Protein AF-A0A8S0YFN0-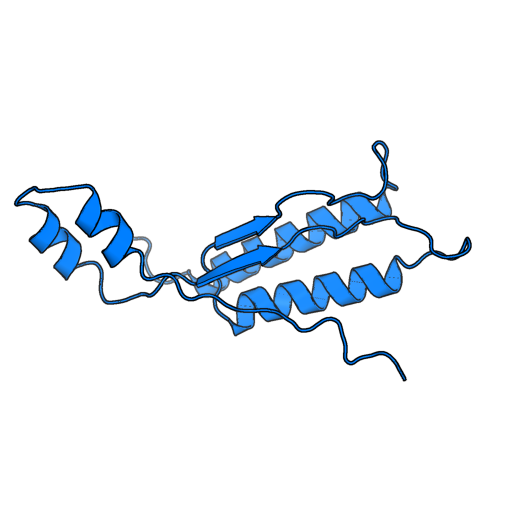F1 (afdb_monomer_lite)

Radius of gyration: 18.74 Å; chains: 1; bounding box: 32×40×58 Å

Foldseek 3Di:
DPPPPPPPFPFDQDACCVVVVVPDDDDCVVVVVVVPDDDRATEGEEEALAQQDDDPNHDCNVVSLVVLVVVLVVCVVVVHPYYHYPYNQHNDPDHDPSSVVSVVVSVVSNVVVNCVVPPPDDD

Structure (mmCIF, N/CA/C/O backbone):
data_AF-A0A8S0YFN0-F1
#
_entry.id   AF-A0A8S0YFN0-F1
#
loop_
_atom_site.group_PDB
_atom_site.id
_atom_site.type_symbol
_atom_site.label_atom_id
_atom_site.label_alt_id
_atom_site.label_comp_id
_atom_site.label_asym_id
_atom_site.label_entity_id
_atom_site.label_seq_id
_atom_site.pdbx_PDB_ins_code
_atom_site.Cartn_x
_atom_site.Cartn_y
_atom_site.Cartn_z
_atom_site.occupancy
_atom_site.B_iso_or_equiv
_atom_site.auth_seq_id
_atom_site.auth_comp_id
_atom_site.auth_asym_id
_atom_site.auth_atom_id
_atom_site.pdbx_PDB_model_num
ATOM 1 N N . MET A 1 1 ? -9.572 -17.673 -14.273 1.00 32.88 1 MET A N 1
ATOM 2 C CA . MET A 1 1 ? -9.960 -18.397 -13.044 1.00 32.88 1 MET A CA 1
ATOM 3 C C . MET A 1 1 ? -8.782 -18.355 -12.069 1.00 32.88 1 MET A C 1
ATOM 5 O O . MET A 1 1 ? -8.043 -19.320 -12.001 1.00 32.88 1 MET A O 1
ATOM 9 N N . ALA A 1 2 ? -8.546 -17.208 -11.412 1.00 26.75 2 ALA A N 1
ATOM 10 C CA . ALA A 1 2 ? -7.572 -17.044 -10.314 1.00 26.75 2 ALA A CA 1
ATOM 11 C C . ALA A 1 2 ? -7.700 -15.657 -9.632 1.00 26.75 2 ALA A C 1
ATOM 13 O O . ALA A 1 2 ? -6.699 -15.040 -9.303 1.00 26.75 2 ALA A O 1
ATOM 14 N N . VAL A 1 3 ? -8.922 -15.140 -9.437 1.00 29.30 3 VAL A N 1
ATOM 15 C CA . VAL A 1 3 ? -9.157 -13.857 -8.723 1.00 29.30 3 VAL A CA 1
ATOM 16 C C . VAL A 1 3 ? -9.762 -14.117 -7.333 1.00 29.30 3 VAL A C 1
ATOM 18 O O . VAL A 1 3 ? -10.562 -13.348 -6.831 1.00 29.30 3 VAL A O 1
ATOM 21 N N . SER A 1 4 ? -9.457 -15.261 -6.709 1.00 26.88 4 SER A N 1
ATOM 22 C CA . SER A 1 4 ? -10.155 -15.681 -5.480 1.00 26.88 4 SER A CA 1
ATOM 23 C C . SER A 1 4 ? -9.266 -16.347 -4.424 1.00 26.88 4 SER A C 1
ATOM 25 O O . SER A 1 4 ? -9.760 -17.176 -3.664 1.00 26.88 4 SER A O 1
ATOM 27 N N . LYS A 1 5 ? -7.956 -16.063 -4.383 1.00 30.34 5 LYS A N 1
ATOM 28 C CA . LYS A 1 5 ? -7.044 -16.707 -3.411 1.00 30.34 5 LYS A CA 1
ATOM 29 C C . LYS A 1 5 ? -6.037 -15.791 -2.699 1.00 30.34 5 LYS A C 1
ATOM 31 O O . LYS A 1 5 ? -5.105 -16.307 -2.098 1.00 30.34 5 LYS A O 1
ATOM 36 N N . LEU A 1 6 ? -6.230 -14.470 -2.702 1.00 30.80 6 LEU A N 1
ATOM 37 C CA . LEU A 1 6 ? -5.374 -13.541 -1.937 1.00 30.80 6 LEU A CA 1
ATOM 38 C C . LEU A 1 6 ? -6.121 -12.749 -0.852 1.00 30.80 6 LEU A C 1
ATOM 40 O O . LEU A 1 6 ? -5.614 -11.757 -0.351 1.00 30.80 6 LEU A O 1
ATOM 44 N N . THR A 1 7 ? -7.310 -13.192 -0.444 1.00 33.38 7 THR A N 1
ATOM 45 C CA . THR A 1 7 ? -8.073 -12.556 0.641 1.00 33.38 7 THR A CA 1
ATOM 46 C C . THR A 1 7 ? -8.105 -13.454 1.873 1.00 33.38 7 THR A C 1
ATOM 48 O O . THR A 1 7 ? -9.164 -13.924 2.272 1.00 33.38 7 THR A O 1
ATOM 51 N N . ASN A 1 8 ? -6.943 -13.700 2.476 1.00 29.73 8 ASN A N 1
ATOM 52 C CA . ASN A 1 8 ? -6.880 -14.078 3.889 1.00 29.73 8 ASN A CA 1
ATOM 53 C C . ASN A 1 8 ? -6.410 -12.849 4.678 1.00 29.73 8 ASN A C 1
ATOM 55 O O . ASN A 1 8 ? -5.335 -12.848 5.267 1.00 29.73 8 ASN A O 1
ATOM 59 N N . PHE A 1 9 ? -7.199 -11.773 4.639 1.00 36.47 9 PHE A N 1
ATOM 60 C CA . PHE A 1 9 ? -7.073 -10.704 5.624 1.00 36.47 9 PHE A CA 1
ATOM 61 C C . PHE A 1 9 ? -7.794 -11.179 6.886 1.00 36.47 9 PHE A C 1
ATOM 63 O O . PHE A 1 9 ? -9.004 -11.015 7.017 1.00 36.47 9 PHE A O 1
ATOM 70 N N . GLU A 1 10 ? -7.069 -11.814 7.804 1.00 37.12 10 GLU A N 1
ATOM 71 C CA . GLU A 1 10 ? -7.543 -11.914 9.182 1.00 37.12 10 GLU A CA 1
ATOM 72 C C . GLU A 1 10 ? -7.350 -10.538 9.827 1.00 37.12 10 GLU A C 1
ATOM 74 O O . GLU A 1 10 ? -6.256 -10.172 10.253 1.00 37.12 10 GLU A O 1
ATOM 79 N N . THR A 1 11 ? -8.410 -9.733 9.873 1.00 35.91 11 THR A N 1
ATOM 80 C CA . THR A 1 11 ? -8.445 -8.560 10.750 1.00 35.91 11 THR A CA 1
ATOM 81 C C . THR A 1 11 ? -8.535 -9.059 12.186 1.00 35.91 11 THR A C 1
ATOM 83 O O . THR A 1 11 ? -9.613 -9.406 12.669 1.00 35.91 11 THR A O 1
ATOM 86 N N . ALA A 1 12 ? -7.396 -9.137 12.866 1.00 41.31 12 ALA A N 1
ATOM 87 C CA . ALA A 1 12 ? -7.363 -9.406 14.292 1.00 41.31 12 ALA A CA 1
ATOM 88 C C . ALA A 1 12 ? -7.646 -8.104 15.052 1.00 41.31 12 ALA A C 1
ATOM 90 O O . ALA A 1 12 ? -6.816 -7.195 15.104 1.00 41.31 12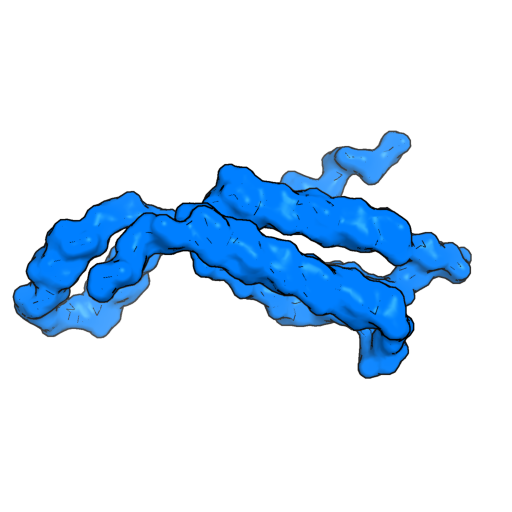 ALA A O 1
ATOM 91 N N . THR A 1 13 ? -8.834 -7.994 15.640 1.00 38.00 13 THR A N 1
ATOM 92 C CA . THR A 1 13 ? -9.185 -6.877 16.519 1.00 38.00 13 THR A CA 1
ATOM 93 C C . THR A 1 13 ? -8.544 -7.120 17.884 1.00 38.00 13 THR A C 1
ATOM 95 O O . THR A 1 13 ? -9.052 -7.894 18.694 1.00 38.00 13 THR A O 1
ATOM 98 N N . PHE A 1 14 ? -7.397 -6.496 18.149 1.00 43.59 14 PHE A N 1
ATOM 99 C CA . PHE A 1 14 ? -6.752 -6.570 19.460 1.00 43.59 14 PHE A CA 1
ATOM 100 C C . PHE A 1 14 ? -7.266 -5.439 20.354 1.00 43.59 14 PHE A C 1
ATOM 102 O O . PHE A 1 14 ? -7.041 -4.260 20.087 1.00 43.59 14 PHE A O 1
ATOM 109 N N . ASN A 1 15 ? -7.948 -5.792 21.446 1.00 41.94 15 ASN A N 1
ATOM 110 C CA . ASN A 1 15 ? -8.361 -4.811 22.443 1.00 41.94 15 ASN A CA 1
ATOM 111 C C . ASN A 1 15 ? -7.150 -4.421 23.309 1.00 41.94 15 ASN A C 1
ATOM 113 O O . ASN A 1 15 ? -6.731 -5.170 24.194 1.00 41.94 15 ASN A O 1
ATOM 117 N N . ILE A 1 16 ? -6.579 -3.242 23.050 1.00 43.56 16 ILE A N 1
ATOM 118 C CA . ILE A 1 16 ? -5.414 -2.705 23.769 1.00 43.56 16 ILE A CA 1
ATOM 119 C C . ILE A 1 16 ? -5.645 -2.580 25.285 1.00 43.56 16 ILE A C 1
ATOM 121 O O . ILE A 1 16 ? -4.666 -2.638 26.033 1.00 43.56 16 ILE A O 1
ATOM 125 N N . LYS A 1 17 ? -6.902 -2.531 25.769 1.00 43.59 17 LYS A N 1
ATOM 126 C CA . LYS A 1 17 ? -7.194 -2.603 27.215 1.00 43.59 17 LYS A CA 1
ATOM 127 C C . LYS A 1 17 ? -6.541 -3.820 27.872 1.00 43.59 17 LYS A C 1
ATOM 129 O O . LYS A 1 17 ? -6.027 -3.691 28.976 1.00 43.59 17 LYS A O 1
ATOM 134 N N . ALA A 1 18 ? -6.497 -4.971 27.196 1.00 45.62 18 ALA A N 1
ATOM 135 C CA . ALA A 1 18 ? -5.891 -6.180 27.754 1.00 45.62 18 ALA A CA 1
ATOM 136 C C . ALA A 1 18 ? -4.366 -6.052 27.927 1.00 45.62 18 ALA A C 1
ATOM 138 O O . ALA A 1 18 ? -3.819 -6.556 28.902 1.00 45.62 18 ALA A O 1
ATOM 139 N N . ILE A 1 19 ? -3.680 -5.352 27.018 1.00 44.94 19 ILE A N 1
ATOM 140 C CA . ILE A 1 19 ? -2.221 -5.178 27.072 1.00 44.94 19 ILE A CA 1
ATOM 141 C C . ILE A 1 19 ? -1.843 -4.091 28.088 1.00 44.94 19 ILE A C 1
ATOM 143 O O . ILE A 1 19 ? -0.938 -4.298 28.890 1.00 44.94 19 ILE A O 1
ATOM 147 N N . LEU A 1 20 ? -2.564 -2.964 28.121 1.00 45.12 20 LEU A N 1
ATOM 148 C CA . LEU A 1 20 ? -2.295 -1.887 29.084 1.00 45.12 20 LEU A CA 1
ATOM 149 C C . LEU A 1 20 ? -2.682 -2.270 30.523 1.00 45.12 20 LEU A C 1
ATOM 151 O O . LEU A 1 20 ? -1.937 -1.955 31.450 1.00 45.12 20 LEU A O 1
ATOM 155 N N . SER A 1 21 ? -3.777 -3.017 30.715 1.00 45.28 21 SER A N 1
ATOM 156 C CA . SER A 1 21 ? -4.198 -3.514 32.035 1.00 45.28 21 SER A CA 1
ATOM 157 C C . SER A 1 21 ? -3.210 -4.505 32.657 1.00 45.28 21 SER A C 1
ATOM 159 O O . SER A 1 21 ? -3.192 -4.640 33.878 1.00 45.28 21 SER A O 1
ATOM 161 N N . LEU A 1 22 ? -2.399 -5.207 31.856 1.00 48.41 22 LEU A N 1
ATOM 162 C CA . LEU A 1 22 ? -1.368 -6.120 32.364 1.00 48.41 22 LEU A CA 1
ATOM 163 C C . LEU A 1 22 ? -0.079 -5.394 32.775 1.00 48.41 22 LEU A C 1
ATOM 165 O O . LEU A 1 22 ? 0.748 -5.979 33.474 1.00 48.41 22 LEU A O 1
ATOM 169 N N . CYS A 1 23 ? 0.105 -4.139 32.356 1.00 45.44 23 CYS A N 1
ATOM 170 C CA . CYS A 1 23 ? 1.369 -3.427 32.522 1.00 45.44 23 CYS A CA 1
ATOM 171 C C . CYS A 1 23 ? 1.366 -2.339 33.603 1.00 45.44 23 CYS A C 1
ATOM 173 O O . CYS A 1 23 ? 2.455 -1.971 34.034 1.00 45.44 23 CYS A O 1
ATOM 175 N N . TYR A 1 24 ? 0.220 -1.820 34.065 1.00 49.03 24 TYR A N 1
ATOM 176 C CA . TYR A 1 24 ? 0.221 -0.648 34.953 1.00 49.03 24 TYR A CA 1
ATOM 177 C C . TYR A 1 24 ? -0.850 -0.687 36.045 1.00 49.03 24 TYR A C 1
ATOM 179 O O . TYR A 1 24 ? -2.033 -0.867 35.780 1.00 49.03 24 TYR A O 1
ATOM 187 N N . ASN A 1 25 ? -0.404 -0.473 37.284 1.00 49.16 25 ASN A N 1
ATOM 188 C CA . ASN A 1 25 ? -1.218 -0.465 38.493 1.00 49.16 25 ASN A CA 1
ATOM 189 C C . ASN A 1 25 ? -1.153 0.949 39.089 1.00 49.16 25 ASN A C 1
ATOM 191 O O . ASN A 1 25 ? -0.297 1.209 39.931 1.00 49.16 25 ASN A O 1
ATOM 195 N N . ASP A 1 26 ? -1.970 1.894 38.608 1.00 50.00 26 ASP A N 1
ATOM 196 C CA . ASP A 1 26 ? -2.046 3.199 39.273 1.00 50.00 26 ASP A CA 1
ATOM 197 C C . ASP A 1 26 ? -3.383 3.933 39.113 1.00 50.00 26 ASP A C 1
ATOM 199 O O . ASP A 1 26 ? -4.031 3.905 38.067 1.00 50.00 26 ASP A O 1
ATOM 203 N N . GLN A 1 27 ? -3.762 4.626 40.185 1.00 50.53 27 GLN A N 1
ATOM 204 C CA . GLN A 1 27 ? -5.106 5.122 40.530 1.00 50.53 27 GLN A CA 1
ATOM 205 C C . GLN A 1 27 ? -5.640 6.212 39.570 1.00 50.53 27 GLN A C 1
ATOM 207 O O . GLN A 1 27 ? -6.809 6.583 39.620 1.00 50.53 27 GLN A O 1
ATOM 212 N N . TYR A 1 28 ? -4.774 6.742 38.701 1.00 52.31 28 TYR A N 1
ATOM 213 C CA . TYR A 1 28 ? -5.084 7.780 37.709 1.00 52.31 28 TYR A CA 1
ATOM 214 C C . TYR A 1 28 ? -5.570 7.211 36.367 1.00 52.31 28 TYR A C 1
ATOM 216 O O . TYR A 1 28 ? -6.081 7.955 35.530 1.00 52.31 28 TYR A O 1
ATOM 224 N N . THR A 1 29 ? -5.428 5.899 36.158 1.00 51.62 29 THR A N 1
ATOM 225 C CA . THR A 1 29 ? -5.885 5.222 34.936 1.00 51.62 29 THR A CA 1
ATOM 226 C C . THR A 1 29 ? -7.403 5.206 34.815 1.00 51.62 29 THR A C 1
ATOM 228 O O . THR A 1 29 ? -7.890 5.402 33.713 1.00 51.62 29 THR A O 1
ATOM 231 N N . ASP A 1 30 ? -8.150 5.069 35.914 1.00 46.41 30 ASP A N 1
ATOM 232 C CA . ASP A 1 30 ? -9.623 5.000 35.902 1.00 46.41 30 ASP A CA 1
ATOM 233 C C . ASP A 1 30 ? -10.284 6.267 35.324 1.00 46.41 30 ASP A C 1
ATOM 235 O O . ASP A 1 30 ? -11.299 6.190 34.635 1.00 46.41 30 ASP A O 1
ATOM 239 N N . MET A 1 31 ? -9.680 7.440 35.542 1.00 40.81 31 MET A N 1
ATOM 240 C CA . MET A 1 31 ? -10.178 8.717 35.013 1.00 40.81 31 MET A CA 1
ATOM 241 C C . MET A 1 31 ? -9.824 8.911 33.530 1.00 40.81 31 MET A C 1
ATOM 243 O O . MET A 1 31 ? -10.654 9.404 32.775 1.00 40.81 31 MET A O 1
ATOM 247 N N . MET A 1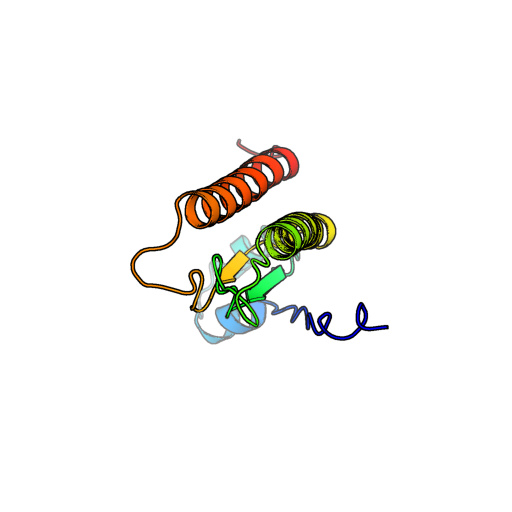 32 ? -8.637 8.466 33.088 1.00 45.97 32 MET A N 1
ATOM 248 C CA . MET A 1 32 ? -8.292 8.402 31.655 1.00 45.97 32 MET A CA 1
ATOM 249 C C . MET A 1 32 ? -9.093 7.324 30.909 1.00 45.97 32 MET A C 1
ATOM 251 O O . MET A 1 32 ? -9.426 7.495 29.742 1.00 45.97 32 MET A O 1
ATOM 255 N N . LEU A 1 33 ? -9.408 6.209 31.571 1.00 45.56 33 LEU A N 1
ATOM 256 C CA . LEU A 1 33 ? -10.200 5.104 31.027 1.00 45.56 33 LEU A CA 1
ATOM 257 C C . LEU A 1 33 ? -11.657 5.502 30.786 1.00 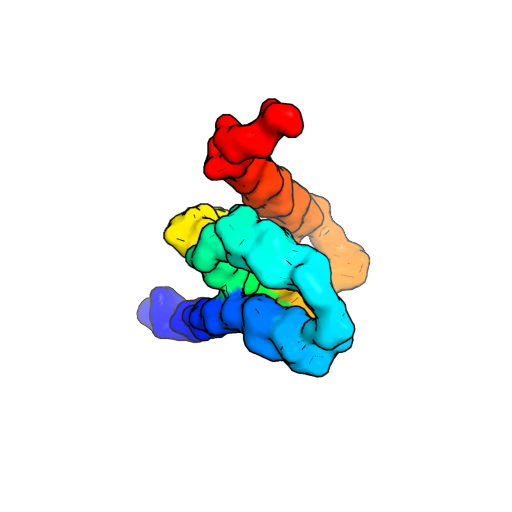45.56 33 LEU A C 1
ATOM 259 O O . LEU A 1 33 ? -12.283 4.928 29.900 1.00 45.56 33 LEU A O 1
ATOM 263 N N . PHE A 1 34 ? -12.181 6.467 31.547 1.00 45.66 34 PHE A N 1
ATOM 264 C CA . PHE A 1 34 ? -13.521 7.017 31.340 1.00 45.66 34 PHE A CA 1
ATOM 265 C C . PHE A 1 34 ? -13.607 7.913 30.093 1.00 45.66 34 PHE A C 1
ATOM 267 O O . PHE A 1 34 ? -14.664 7.979 29.476 1.00 45.66 34 PHE A O 1
ATOM 274 N N . ASP A 1 35 ? -12.500 8.566 29.719 1.00 46.97 35 ASP A N 1
ATOM 275 C CA . ASP A 1 35 ? -12.394 9.440 28.537 1.00 46.97 35 ASP A CA 1
ATOM 276 C C . ASP A 1 35 ? -12.053 8.651 27.255 1.00 46.97 35 ASP A C 1
ATOM 278 O O . ASP A 1 35 ? -12.367 9.058 26.138 1.00 46.97 35 ASP A O 1
ATOM 282 N N . LEU A 1 36 ? -11.447 7.469 27.408 1.00 49.34 36 LEU A N 1
ATOM 283 C CA . LEU A 1 36 ? -11.258 6.489 26.340 1.00 49.34 36 LEU A CA 1
ATOM 284 C C . LEU A 1 36 ? -12.515 5.626 26.194 1.00 49.34 36 LEU A C 1
ATOM 286 O O . LEU A 1 36 ? -12.529 4.433 26.515 1.00 49.34 36 LEU A O 1
ATOM 290 N N . GLU A 1 37 ? -13.581 6.242 25.693 1.00 51.84 37 GLU A N 1
ATOM 291 C CA . GLU A 1 37 ? -14.737 5.524 25.163 1.00 51.84 37 GLU A CA 1
ATOM 292 C C . GLU A 1 37 ? -14.252 4.408 24.209 1.00 51.84 37 GLU A C 1
ATOM 294 O O . GLU A 1 37 ? -13.372 4.630 23.379 1.00 51.84 37 GLU A O 1
ATOM 299 N N . GLU A 1 38 ? -14.784 3.194 24.386 1.00 57.62 38 GLU A N 1
ATOM 300 C CA . GLU A 1 38 ? -14.504 1.910 23.711 1.00 57.62 38 GLU A CA 1
ATOM 301 C C . GLU A 1 38 ? -14.190 1.968 22.189 1.00 57.62 38 GLU A C 1
ATOM 303 O O . GLU A 1 38 ? -14.934 1.435 21.365 1.00 57.62 38 GLU A O 1
ATOM 308 N N . LYS A 1 39 ? -13.057 2.537 21.765 1.00 58.44 39 LYS A N 1
ATOM 309 C CA . LYS A 1 39 ? -12.572 2.388 20.387 1.00 58.44 39 LYS A CA 1
ATOM 310 C C . LYS A 1 39 ? -11.611 1.206 20.333 1.00 58.44 39 LYS A C 1
ATOM 312 O O . LYS A 1 39 ? -10.445 1.313 20.711 1.00 58.44 39 LYS A O 1
ATOM 317 N N . SER A 1 40 ? -12.092 0.048 19.875 1.00 65.25 40 SER A N 1
ATOM 318 C CA . SER A 1 40 ? -11.194 -1.070 19.572 1.00 65.25 40 SER A CA 1
ATOM 319 C C . SER A 1 40 ? -10.254 -0.653 18.438 1.00 65.25 40 SER A C 1
ATOM 321 O O . SER A 1 40 ? -10.732 -0.329 17.348 1.00 65.25 40 SER A O 1
ATOM 323 N N . MET A 1 41 ? -8.945 -0.671 18.683 1.00 77.00 41 MET A N 1
ATOM 324 C CA . MET A 1 41 ? -7.956 -0.351 17.654 1.00 77.00 41 MET A CA 1
ATOM 325 C C . MET A 1 41 ? -7.949 -1.421 16.563 1.00 77.00 41 MET A C 1
ATOM 327 O O . MET A 1 41 ? -7.876 -2.621 16.846 1.00 77.00 41 MET A O 1
ATOM 331 N N . ARG A 1 42 ? -8.004 -0.981 15.306 1.00 77.25 42 ARG A N 1
ATOM 332 C CA . ARG A 1 42 ? -7.960 -1.850 14.129 1.00 77.25 42 ARG A CA 1
ATOM 333 C C . ARG A 1 42 ? -6.576 -1.784 13.501 1.00 77.25 42 ARG A C 1
ATOM 335 O O . ARG A 1 42 ? -6.162 -0.743 13.001 1.00 77.25 42 ARG A O 1
ATOM 342 N N . ILE A 1 43 ? -5.852 -2.901 13.548 1.00 82.56 43 ILE A N 1
ATOM 343 C CA . ILE A 1 43 ? -4.487 -3.007 13.027 1.00 82.56 43 ILE A CA 1
ATOM 344 C C . ILE A 1 43 ? -4.515 -3.819 11.734 1.00 82.56 43 ILE A C 1
ATOM 346 O O . ILE A 1 43 ? -5.060 -4.921 11.703 1.00 82.56 43 ILE A O 1
ATOM 350 N N . LEU A 1 44 ? -3.896 -3.289 10.682 1.00 84.31 44 LEU A N 1
ATOM 351 C CA . LEU A 1 44 ? -3.661 -3.991 9.427 1.00 84.31 44 LEU A CA 1
ATOM 352 C C . LEU A 1 44 ? -2.184 -4.368 9.330 1.00 84.31 44 LEU A C 1
ATOM 354 O O . LEU A 1 44 ? -1.316 -3.499 9.303 1.00 84.31 44 LEU A O 1
ATOM 358 N N . HIS A 1 45 ? -1.898 -5.663 9.265 1.00 86.62 45 HIS A N 1
ATOM 359 C CA . HIS A 1 45 ? -0.543 -6.186 9.125 1.00 86.62 45 HIS A CA 1
ATOM 360 C C . HIS A 1 45 ? -0.376 -6.865 7.763 1.00 86.62 45 HIS A C 1
ATOM 362 O O . HIS A 1 45 ? -1.190 -7.705 7.385 1.00 86.62 45 HIS A O 1
ATOM 368 N N . THR A 1 46 ? 0.681 -6.515 7.032 1.00 85.81 46 THR A N 1
ATOM 369 C CA . THR A 1 46 ? 0.992 -7.061 5.702 1.00 85.81 46 THR A CA 1
ATOM 370 C C . THR A 1 46 ? 2.503 -7.151 5.491 1.00 85.81 46 THR A C 1
ATOM 372 O O . THR A 1 46 ? 3.277 -6.485 6.174 1.00 85.81 46 THR A O 1
ATOM 375 N N . SER A 1 47 ? 2.935 -7.947 4.519 1.00 89.06 47 SER A N 1
ATOM 376 C CA . SER A 1 47 ? 4.330 -8.062 4.076 1.00 89.06 47 SER A CA 1
ATOM 377 C C . SER A 1 47 ? 4.391 -8.454 2.593 1.00 89.06 47 SER A C 1
ATOM 379 O O . SER A 1 47 ? 3.341 -8.595 1.963 1.00 89.06 47 SER A O 1
ATOM 381 N N . ASP A 1 48 ? 5.601 -8.614 2.045 1.00 89.94 48 ASP A N 1
ATOM 382 C CA . ASP A 1 48 ? 5.862 -9.299 0.765 1.00 89.94 48 ASP A CA 1
ATOM 383 C C . ASP A 1 48 ? 5.212 -8.652 -0.474 1.00 89.94 48 ASP A C 1
ATOM 385 O O . ASP A 1 48 ? 4.729 -9.333 -1.382 1.00 89.94 48 ASP A O 1
ATOM 389 N N . TRP A 1 49 ? 5.198 -7.319 -0.547 1.00 94.12 49 TRP A N 1
ATOM 390 C CA . TRP A 1 49 ? 4.611 -6.604 -1.688 1.00 94.12 49 TRP A CA 1
ATOM 391 C C . TRP A 1 49 ? 5.431 -6.768 -2.974 1.00 94.12 49 TRP A C 1
ATOM 393 O O . TRP A 1 49 ? 4.856 -6.813 -4.064 1.00 94.12 49 TRP A O 1
ATOM 403 N N . HIS A 1 50 ? 6.762 -6.850 -2.854 1.00 95.00 50 HIS A N 1
ATOM 404 C CA . HIS A 1 50 ? 7.714 -6.989 -3.960 1.00 95.00 50 HIS A CA 1
ATOM 405 C C . HIS A 1 50 ? 7.379 -6.096 -5.170 1.00 95.00 50 HIS A C 1
ATOM 407 O O . HIS A 1 50 ? 7.292 -6.547 -6.319 1.00 95.00 50 HIS A O 1
ATOM 413 N N . LEU A 1 51 ? 7.164 -4.803 -4.930 1.00 95.31 51 LEU A N 1
ATOM 414 C CA . LEU A 1 51 ? 6.884 -3.842 -5.992 1.00 95.31 51 LEU A CA 1
ATOM 415 C C . LEU A 1 51 ? 8.046 -3.813 -6.992 1.00 95.31 51 LEU A C 1
ATOM 417 O O . LEU A 1 51 ? 9.217 -3.763 -6.605 1.00 95.31 51 LEU A O 1
ATOM 421 N N . GLY A 1 52 ? 7.723 -3.858 -8.286 1.00 93.75 52 GLY A N 1
ATOM 422 C CA . GLY A 1 52 ? 8.725 -3.954 -9.354 1.00 93.75 52 GLY A CA 1
ATOM 423 C C . GLY A 1 52 ? 9.046 -5.375 -9.819 1.00 93.75 52 GLY A C 1
ATOM 424 O O . GLY A 1 52 ? 9.807 -5.525 -10.775 1.00 93.75 52 GLY A O 1
ATOM 425 N N . LYS A 1 53 ? 8.464 -6.406 -9.194 1.00 91.94 53 LYS A N 1
ATOM 426 C CA . LYS A 1 53 ? 8.688 -7.805 -9.570 1.00 91.94 53 LYS A CA 1
ATOM 427 C C . LYS A 1 53 ? 8.175 -8.121 -10.973 1.00 91.94 53 LYS A C 1
ATOM 429 O O . LYS A 1 53 ? 7.040 -7.809 -11.341 1.00 91.94 53 LYS A O 1
ATOM 434 N N . ASN A 1 54 ? 9.004 -8.831 -11.732 1.00 90.88 54 ASN A N 1
ATOM 435 C CA . ASN A 1 54 ? 8.616 -9.437 -13.001 1.00 90.88 54 ASN A CA 1
ATOM 436 C C . ASN A 1 54 ? 8.308 -10.924 -12.796 1.00 90.88 54 ASN A C 1
ATOM 438 O O . ASN A 1 54 ? 9.034 -11.625 -12.092 1.00 90.88 54 ASN A O 1
ATOM 442 N N . LEU A 1 55 ? 7.267 -11.424 -13.460 1.00 88.56 55 LEU A N 1
ATOM 443 C CA . LEU A 1 55 ? 6.939 -12.849 -13.500 1.00 88.56 55 LEU A CA 1
ATOM 444 C C . LEU A 1 55 ? 7.112 -13.354 -14.927 1.00 88.56 55 LEU A C 1
ATOM 446 O O . LEU A 1 55 ? 6.489 -12.824 -15.844 1.00 88.56 55 LEU A O 1
ATOM 450 N N . GLU A 1 56 ? 7.970 -14.359 -15.108 1.00 90.44 56 GLU A N 1
ATOM 451 C CA . GLU A 1 56 ? 8.288 -14.941 -16.424 1.00 90.44 56 GLU A CA 1
ATOM 452 C C . GLU A 1 56 ? 8.757 -13.889 -17.451 1.00 90.44 56 GLU A C 1
ATOM 454 O O . GLU A 1 56 ? 8.467 -13.971 -18.638 1.00 90.44 56 GLU A O 1
ATOM 459 N N . GLY A 1 57 ? 9.469 -12.857 -16.984 1.00 89.31 57 GLY A N 1
ATOM 460 C CA . GLY A 1 57 ? 9.937 -11.749 -17.826 1.00 89.31 57 GLY A CA 1
ATOM 461 C C . GLY A 1 57 ? 8.873 -10.695 -18.150 1.00 89.31 57 GLY A C 1
ATOM 462 O O . GLY A 1 57 ? 9.196 -9.683 -18.769 1.00 89.31 57 GLY A O 1
ATOM 463 N N . HIS A 1 58 ? 7.633 -10.878 -17.695 1.00 88.38 58 HIS A N 1
ATOM 464 C CA . HIS A 1 58 ? 6.555 -9.912 -17.859 1.00 88.38 58 HIS A CA 1
ATOM 465 C C . HIS A 1 58 ? 6.373 -9.059 -16.603 1.00 88.38 58 HIS A C 1
ATOM 467 O O . HIS A 1 58 ? 6.332 -9.568 -15.479 1.00 88.38 58 HIS A O 1
ATOM 473 N N . SER A 1 59 ? 6.231 -7.750 -16.810 1.00 90.81 59 SER A N 1
ATOM 474 C CA . SER A 1 59 ? 5.923 -6.811 -15.735 1.00 90.81 59 SER A CA 1
ATOM 475 C C . SER A 1 59 ? 4.520 -7.051 -15.187 1.00 90.81 59 SER A C 1
ATOM 477 O O . SER A 1 59 ? 3.582 -7.275 -15.950 1.00 90.81 59 SER A O 1
ATOM 479 N N . ARG A 1 60 ? 4.382 -6.973 -13.862 1.00 90.56 60 ARG A N 1
ATOM 480 C CA . ARG A 1 60 ? 3.099 -7.058 -13.144 1.00 90.56 60 ARG A CA 1
ATOM 481 C C . ARG A 1 60 ? 2.724 -5.744 -12.469 1.00 90.56 60 ARG A C 1
ATOM 483 O O . ARG A 1 60 ? 1.876 -5.717 -11.590 1.00 90.56 60 ARG A O 1
ATOM 490 N N . MET A 1 61 ? 3.352 -4.649 -12.888 1.00 92.31 61 MET A N 1
ATOM 491 C CA . MET A 1 61 ? 3.195 -3.341 -12.250 1.00 92.31 61 MET A CA 1
ATOM 492 C C . MET A 1 61 ? 1.750 -2.840 -12.274 1.00 92.31 61 MET A C 1
ATOM 494 O O . MET A 1 61 ? 1.311 -2.252 -11.298 1.00 92.31 61 MET A O 1
ATOM 498 N N . ASP A 1 62 ? 1.000 -3.114 -13.342 1.00 93.62 62 ASP A N 1
ATOM 499 C CA . ASP A 1 62 ? -0.408 -2.707 -13.436 1.00 93.62 62 ASP A CA 1
ATOM 500 C C . ASP A 1 62 ? -1.291 -3.500 -12.450 1.00 93.62 62 ASP A C 1
ATOM 502 O O . ASP A 1 62 ? -2.195 -2.947 -11.830 1.00 93.62 62 ASP A O 1
ATOM 506 N N . GLU A 1 63 ? -0.998 -4.790 -12.253 1.00 92.75 63 GLU A N 1
ATOM 507 C CA . GLU A 1 63 ? -1.675 -5.633 -11.256 1.00 92.75 63 GLU A CA 1
ATOM 508 C C . GLU A 1 63 ? -1.309 -5.197 -9.829 1.00 92.75 63 GLU A C 1
ATOM 510 O O . GLU A 1 63 ? -2.172 -5.135 -8.956 1.00 92.75 63 GLU A O 1
ATOM 515 N N . GLN A 1 64 ? -0.039 -4.849 -9.599 1.00 94.81 64 GLN A N 1
ATOM 516 C CA . GLN A 1 64 ? 0.437 -4.302 -8.327 1.00 94.81 64 GLN A CA 1
ATOM 517 C C . GLN A 1 64 ? -0.199 -2.940 -8.022 1.00 94.81 64 GLN A C 1
ATOM 519 O O . GLN A 1 64 ? -0.552 -2.674 -6.880 1.00 94.81 64 GLN A O 1
ATOM 524 N N . GLU A 1 65 ? -0.389 -2.087 -9.029 1.00 95.44 65 GLU A N 1
ATOM 525 C CA . GLU A 1 65 ? -1.077 -0.802 -8.884 1.00 95.44 65 GLU A CA 1
ATOM 526 C C . GLU A 1 65 ? -2.544 -1.009 -8.507 1.00 95.44 65 GLU A C 1
ATOM 528 O O . GLU A 1 65 ? -3.008 -0.417 -7.536 1.00 95.44 65 GLU A O 1
ATOM 533 N N . ALA A 1 66 ? -3.243 -1.931 -9.176 1.00 93.00 66 ALA A N 1
ATOM 534 C CA . ALA A 1 66 ? -4.609 -2.299 -8.807 1.00 93.00 66 ALA A CA 1
ATOM 535 C C . ALA A 1 66 ? -4.703 -2.850 -7.371 1.00 93.00 66 ALA A C 1
ATOM 537 O O . ALA A 1 66 ? -5.603 -2.465 -6.626 1.00 93.00 66 ALA A O 1
ATOM 538 N N . PHE A 1 67 ? -3.750 -3.692 -6.956 1.00 93.25 67 PHE A N 1
ATOM 539 C CA . PHE A 1 67 ? -3.657 -4.167 -5.573 1.00 93.25 67 PHE A CA 1
ATOM 540 C C . PHE A 1 67 ? -3.512 -3.012 -4.575 1.00 93.25 67 PHE A C 1
ATOM 542 O O . PHE A 1 67 ? -4.193 -3.012 -3.554 1.00 93.25 67 PHE A O 1
ATOM 549 N N . LEU A 1 68 ? -2.656 -2.025 -4.858 1.00 95.19 68 LEU A N 1
ATOM 550 C CA . LEU A 1 68 ? -2.459 -0.879 -3.969 1.00 95.19 68 LEU A CA 1
ATOM 551 C C . LEU A 1 68 ? -3.716 -0.001 -3.878 1.00 95.19 68 LEU A C 1
ATOM 553 O O . LEU A 1 68 ? -4.045 0.466 -2.791 1.00 95.19 68 LEU A O 1
ATOM 557 N N . GLU A 1 69 ? -4.461 0.178 -4.973 1.00 95.00 69 GLU A N 1
ATOM 558 C CA . GLU A 1 69 ? -5.765 0.857 -4.924 1.00 95.00 69 GLU A CA 1
ATOM 559 C C . GLU A 1 69 ? -6.765 0.106 -4.035 1.00 95.00 69 GLU A C 1
ATOM 561 O O . GLU A 1 69 ? -7.477 0.718 -3.238 1.00 95.00 69 GLU A O 1
ATOM 566 N N . ASP A 1 70 ? -6.820 -1.222 -4.138 1.00 90.75 70 ASP A N 1
ATOM 567 C CA . ASP A 1 70 ? -7.692 -2.034 -3.289 1.00 90.75 70 ASP A CA 1
ATOM 568 C C . ASP A 1 70 ? -7.221 -2.047 -1.828 1.00 90.75 70 ASP A C 1
ATOM 570 O O . ASP A 1 70 ? -8.047 -2.020 -0.916 1.00 90.75 70 ASP A O 1
ATOM 574 N N . PHE A 1 71 ? -5.910 -1.997 -1.583 1.00 92.31 71 PHE A N 1
ATOM 575 C CA . PHE A 1 71 ? -5.338 -1.856 -0.246 1.00 92.31 71 PHE A CA 1
ATOM 576 C C . PHE A 1 71 ? -5.792 -0.558 0.432 1.00 92.31 71 PHE A C 1
ATOM 578 O O . PHE A 1 71 ? -6.225 -0.590 1.583 1.00 92.31 71 PHE A O 1
ATOM 585 N N . VAL A 1 72 ? -5.762 0.572 -0.284 1.00 93.56 72 VAL A N 1
ATOM 586 C CA . VAL A 1 72 ? -6.265 1.860 0.226 1.00 93.56 72 VAL A CA 1
ATOM 587 C C . VAL A 1 72 ? -7.747 1.761 0.599 1.00 93.56 72 VAL A C 1
ATOM 589 O O . VAL A 1 72 ? -8.137 2.177 1.690 1.00 93.56 72 VAL A O 1
ATOM 592 N N . LYS A 1 73 ? -8.576 1.134 -0.247 1.00 88.88 73 LYS A N 1
ATOM 593 C CA . LYS A 1 73 ? -9.997 0.906 0.074 1.00 88.88 73 LYS A CA 1
ATOM 594 C C . LYS A 1 73 ? -10.167 0.065 1.334 1.00 88.88 73 LYS A C 1
ATOM 596 O O . LYS A 1 73 ? -10.930 0.450 2.208 1.00 88.88 73 LYS A O 1
ATOM 601 N N . ILE A 1 74 ? -9.417 -1.032 1.473 1.00 86.81 74 ILE A N 1
ATOM 602 C CA . ILE A 1 74 ? -9.462 -1.890 2.669 1.00 86.81 74 ILE A CA 1
ATOM 603 C C . ILE A 1 74 ? -9.135 -1.083 3.929 1.00 86.81 74 ILE A C 1
ATOM 605 O O . ILE A 1 74 ? -9.838 -1.221 4.931 1.00 86.81 74 ILE A O 1
ATOM 609 N N . VAL A 1 75 ? -8.100 -0.239 3.884 1.00 87.56 75 VAL A N 1
ATOM 610 C CA . VAL A 1 75 ? -7.707 0.634 5.002 1.00 87.56 75 VAL A CA 1
ATOM 611 C C . VAL A 1 75 ? -8.858 1.554 5.416 1.00 87.56 75 VAL A C 1
ATOM 613 O O . VAL A 1 75 ? -9.162 1.652 6.609 1.00 87.56 75 VAL A O 1
ATOM 616 N N . ASN A 1 76 ? -9.526 2.180 4.447 1.00 88.94 76 ASN A N 1
ATOM 617 C CA . ASN A 1 76 ? -10.623 3.113 4.701 1.00 88.94 76 ASN A CA 1
ATOM 618 C C . ASN A 1 76 ? -11.905 2.417 5.160 1.00 88.94 76 ASN A C 1
ATOM 620 O O . ASN A 1 76 ? -12.453 2.766 6.208 1.00 88.94 76 ASN A O 1
ATOM 624 N N . ASP A 1 77 ? -12.357 1.408 4.417 1.00 86.06 77 ASP A N 1
ATOM 625 C CA . ASP A 1 77 ? -13.609 0.686 4.666 1.00 86.06 77 ASP A CA 1
ATOM 626 C C . ASP A 1 77 ? -13.602 0.021 6.047 1.00 86.06 77 ASP A C 1
ATOM 628 O O . ASP A 1 77 ? -14.626 -0.056 6.726 1.00 86.06 77 ASP A O 1
ATOM 632 N N . ASN A 1 78 ? -12.424 -0.418 6.500 1.00 83.75 78 ASN A N 1
ATOM 633 C CA . ASN A 1 78 ? -12.248 -1.028 7.811 1.00 83.75 78 ASN A CA 1
ATOM 634 C C . ASN A 1 78 ? -11.796 -0.040 8.888 1.00 83.75 78 ASN A C 1
ATOM 636 O O . ASN A 1 78 ? -11.535 -0.488 9.998 1.00 83.75 78 ASN A O 1
ATOM 640 N N . SER A 1 79 ? -11.712 1.264 8.604 1.00 84.06 79 SER A N 1
ATOM 641 C CA . SER A 1 79 ? -11.237 2.313 9.525 1.00 84.06 79 SER A CA 1
ATOM 642 C C . SER A 1 79 ? -10.010 1.873 10.337 1.00 84.06 79 SER A C 1
ATOM 644 O O . SER A 1 79 ? -10.017 1.876 11.569 1.00 84.06 79 SER A O 1
ATOM 646 N N . VAL A 1 80 ? -8.982 1.413 9.624 1.00 82.88 80 VAL A N 1
ATOM 647 C CA . VAL A 1 80 ? -7.725 0.950 10.217 1.00 82.88 80 VAL A CA 1
ATOM 648 C C . VAL A 1 80 ? -7.046 2.116 10.937 1.00 82.88 80 VAL A C 1
ATOM 650 O O . VAL A 1 80 ? -6.893 3.188 10.359 1.00 82.88 80 VAL A O 1
ATOM 653 N N . ASP A 1 81 ? -6.621 1.894 12.179 1.00 82.56 81 ASP A N 1
ATOM 654 C CA . ASP A 1 81 ? -5.938 2.886 13.016 1.00 82.56 81 ASP A CA 1
ATOM 655 C C . ASP A 1 81 ? -4.401 2.749 12.941 1.00 82.56 81 ASP A C 1
ATOM 657 O O . ASP A 1 81 ? -3.675 3.710 13.191 1.00 82.56 81 ASP A O 1
ATOM 661 N N . LEU A 1 82 ? -3.884 1.562 12.591 1.00 82.75 82 LEU A N 1
ATOM 662 C CA . LEU A 1 82 ? -2.448 1.300 12.445 1.00 82.75 82 LEU A CA 1
ATOM 663 C C . LEU A 1 82 ? -2.170 0.320 11.301 1.00 82.75 82 LEU A C 1
ATOM 665 O O . LEU A 1 82 ? -2.748 -0.762 11.254 1.00 82.75 82 LEU A O 1
ATOM 669 N N . ILE A 1 83 ? -1.224 0.666 10.427 1.00 87.69 83 ILE A N 1
ATOM 670 C CA . ILE A 1 83 ? -0.724 -0.215 9.365 1.00 87.69 83 ILE A CA 1
ATOM 671 C C . ILE A 1 83 ? 0.714 -0.614 9.688 1.00 87.69 83 ILE A C 1
ATOM 673 O O . ILE A 1 83 ? 1.557 0.244 9.948 1.00 87.69 83 ILE A O 1
ATOM 677 N N . ILE A 1 84 ? 1.003 -1.912 9.629 1.00 87.88 84 ILE A N 1
ATOM 678 C CA . ILE A 1 84 ? 2.346 -2.472 9.768 1.00 87.88 84 ILE A CA 1
ATOM 679 C C . ILE A 1 84 ? 2.698 -3.196 8.469 1.00 87.88 84 ILE A C 1
ATOM 681 O O . ILE A 1 84 ? 2.026 -4.155 8.090 1.00 87.88 84 ILE A O 1
ATOM 685 N N . ILE A 1 85 ? 3.766 -2.745 7.806 1.00 89.75 85 ILE A N 1
ATOM 686 C CA . ILE A 1 85 ? 4.344 -3.408 6.632 1.00 89.75 85 ILE A CA 1
ATOM 687 C C . ILE A 1 85 ? 5.653 -4.069 7.074 1.00 89.75 85 ILE A C 1
ATOM 689 O O . ILE A 1 85 ? 6.652 -3.384 7.285 1.00 89.75 85 ILE A O 1
ATOM 693 N N . ALA A 1 86 ? 5.637 -5.386 7.273 1.00 83.69 86 ALA A N 1
ATOM 694 C CA . ALA A 1 86 ? 6.694 -6.117 7.977 1.00 83.69 86 ALA A CA 1
ATOM 695 C C . ALA A 1 86 ? 7.922 -6.491 7.128 1.00 83.69 86 ALA A C 1
ATOM 697 O O . ALA A 1 86 ? 8.834 -7.141 7.634 1.00 83.69 86 ALA A O 1
ATOM 698 N N . GLY A 1 87 ? 7.985 -6.069 5.865 1.00 83.75 87 GLY A N 1
ATOM 699 C CA . GLY A 1 87 ? 9.154 -6.287 5.014 1.00 83.75 87 GLY A CA 1
ATOM 700 C C . GLY A 1 87 ? 8.811 -6.411 3.537 1.00 83.75 87 GLY A C 1
ATOM 701 O O . GLY A 1 87 ? 7.639 -6.414 3.158 1.00 83.75 87 GLY A O 1
ATOM 702 N N . ASP A 1 88 ? 9.861 -6.495 2.721 1.00 91.12 88 ASP A N 1
ATOM 703 C CA . ASP A 1 88 ? 9.814 -6.807 1.290 1.00 91.12 88 ASP A CA 1
ATOM 704 C C . ASP A 1 88 ? 8.845 -5.934 0.482 1.00 91.12 88 ASP A C 1
ATOM 706 O O . ASP A 1 88 ? 8.041 -6.400 -0.324 1.00 91.12 88 ASP A O 1
ATOM 710 N N . ILE A 1 89 ? 8.953 -4.617 0.688 1.00 93.75 89 ILE A N 1
ATOM 711 C CA . ILE A 1 89 ? 8.199 -3.614 -0.079 1.00 93.75 89 ILE A CA 1
ATOM 712 C C . ILE A 1 89 ? 8.601 -3.657 -1.556 1.00 93.75 89 ILE A C 1
ATOM 714 O O . ILE A 1 89 ? 7.742 -3.627 -2.432 1.00 93.75 89 ILE A O 1
ATOM 718 N N . TYR A 1 90 ? 9.902 -3.741 -1.836 1.00 96.12 90 TYR A N 1
ATOM 719 C CA . TYR A 1 90 ? 10.460 -3.745 -3.186 1.00 96.12 90 TYR A CA 1
ATOM 720 C C . TYR A 1 90 ? 11.056 -5.110 -3.527 1.00 96.12 90 TYR A C 1
ATOM 722 O O . TYR A 1 90 ? 11.575 -5.804 -2.657 1.00 96.12 90 TYR A O 1
ATOM 730 N N . ASP A 1 91 ? 11.007 -5.489 -4.805 1.00 93.75 91 ASP A N 1
ATOM 731 C CA . ASP A 1 91 ? 11.605 -6.747 -5.282 1.00 93.75 91 ASP A CA 1
ATOM 732 C C . ASP A 1 91 ? 13.142 -6.705 -5.315 1.00 93.75 91 ASP A C 1
ATOM 734 O O . ASP A 1 91 ? 13.807 -7.726 -5.162 1.00 93.75 91 ASP A O 1
ATOM 738 N N . SER A 1 92 ? 13.724 -5.516 -5.497 1.00 92.12 92 SER A N 1
ATOM 739 C CA . SER A 1 92 ? 15.171 -5.327 -5.577 1.00 92.12 92 SER A CA 1
ATOM 740 C C . SER A 1 92 ? 15.637 -4.141 -4.734 1.00 92.12 92 SER A C 1
ATOM 742 O O . SER A 1 92 ? 14.870 -3.233 -4.419 1.00 92.12 92 SER A O 1
ATOM 744 N N . TYR A 1 93 ? 16.931 -4.137 -4.397 1.00 91.94 93 TYR A N 1
ATOM 745 C CA . TYR A 1 93 ? 17.566 -3.040 -3.658 1.00 91.94 93 TYR A CA 1
ATOM 746 C C . TYR A 1 93 ? 17.536 -1.704 -4.417 1.00 91.94 93 TYR A C 1
ATOM 748 O O . TYR A 1 93 ? 17.506 -0.645 -3.799 1.00 91.94 93 TYR A O 1
ATOM 756 N N . ASN A 1 94 ? 17.551 -1.754 -5.752 1.00 94.50 94 ASN A N 1
ATOM 757 C CA . ASN A 1 94 ? 17.437 -0.583 -6.615 1.00 94.50 94 ASN A CA 1
ATOM 758 C C . ASN A 1 94 ? 16.115 -0.669 -7.395 1.00 94.50 94 ASN A C 1
ATOM 760 O O . ASN A 1 94 ? 16.122 -1.119 -8.550 1.00 94.50 94 ASN A O 1
ATOM 764 N N . PRO A 1 95 ? 14.980 -0.332 -6.754 1.00 93.81 95 PRO A N 1
ATOM 765 C CA . PRO A 1 95 ? 13.670 -0.482 -7.361 1.00 93.81 95 PRO A CA 1
ATOM 766 C C . PRO A 1 95 ? 13.508 0.425 -8.590 1.00 93.81 95 PRO A C 1
ATOM 768 O O . PRO A 1 95 ? 14.122 1.488 -8.685 1.00 93.81 95 PRO A O 1
ATOM 771 N N . PRO A 1 96 ? 12.652 0.047 -9.552 1.00 95.06 96 PRO A N 1
ATOM 772 C CA . PRO A 1 96 ? 12.273 0.940 -10.639 1.00 95.06 96 PRO A CA 1
ATOM 773 C C . PRO A 1 96 ? 11.568 2.190 -10.099 1.00 95.06 96 PRO A C 1
ATOM 775 O O . PRO A 1 96 ? 10.715 2.079 -9.220 1.00 95.06 96 PRO A O 1
ATOM 778 N N . ALA A 1 97 ? 11.790 3.352 -10.720 1.00 96.88 97 ALA A N 1
ATOM 779 C CA . ALA A 1 97 ? 11.144 4.611 -10.318 1.00 96.88 97 ALA A CA 1
ATOM 780 C C . ALA A 1 97 ? 9.605 4.519 -10.239 1.00 96.88 97 ALA A C 1
ATOM 782 O O . ALA A 1 97 ? 8.971 5.171 -9.411 1.00 96.88 97 ALA A O 1
ATOM 783 N N . ARG A 1 98 ? 8.981 3.683 -11.084 1.00 96.38 98 ARG A N 1
ATOM 784 C CA . ARG A 1 98 ? 7.532 3.434 -11.028 1.00 96.38 98 ARG A CA 1
ATOM 785 C C . ARG A 1 98 ? 7.121 2.723 -9.730 1.00 96.38 98 ARG A C 1
ATOM 787 O O . ARG A 1 98 ? 6.092 3.081 -9.175 1.00 96.38 98 ARG A O 1
ATOM 794 N N . ALA A 1 99 ? 7.913 1.770 -9.236 1.00 96.69 99 ALA A N 1
ATOM 795 C CA . ALA A 1 99 ? 7.629 1.045 -7.994 1.00 96.69 99 ALA A CA 1
ATOM 796 C C . ALA A 1 99 ? 7.732 1.968 -6.774 1.00 96.69 99 ALA A C 1
ATOM 798 O O . ALA A 1 99 ? 6.837 1.970 -5.932 1.00 96.69 99 ALA A O 1
ATOM 799 N N . GLU A 1 100 ? 8.765 2.813 -6.724 1.00 97.25 100 GLU A N 1
ATOM 800 C CA . GLU A 1 100 ? 8.889 3.843 -5.686 1.00 97.25 100 GLU A CA 1
ATOM 801 C C . GLU A 1 100 ? 7.702 4.807 -5.722 1.00 97.25 100 GLU A C 1
ATOM 803 O O . GLU A 1 100 ? 7.070 5.067 -4.698 1.00 97.25 100 GLU A O 1
ATOM 808 N N . LYS A 1 101 ? 7.346 5.296 -6.917 1.00 97.69 101 LYS A N 1
ATOM 809 C CA . LYS A 1 101 ? 6.205 6.196 -7.097 1.00 97.69 101 LYS A CA 1
ATOM 810 C C . LYS A 1 101 ? 4.903 5.569 -6.594 1.00 97.69 101 LYS A C 1
ATOM 812 O O . LYS A 1 101 ? 4.175 6.223 -5.858 1.00 97.69 101 LYS A O 1
ATOM 817 N N . MET A 1 102 ? 4.632 4.313 -6.952 1.00 97.25 102 MET A N 1
ATOM 818 C CA . MET A 1 102 ? 3.444 3.583 -6.498 1.00 97.25 102 MET A CA 1
ATOM 819 C C . MET A 1 102 ? 3.373 3.498 -4.969 1.00 97.25 102 MET A C 1
ATOM 821 O O . MET A 1 102 ? 2.321 3.763 -4.387 1.00 97.25 102 MET A O 1
ATOM 825 N N . PHE A 1 103 ? 4.491 3.191 -4.307 1.00 96.81 103 PHE A N 1
ATOM 826 C CA . PHE A 1 103 ? 4.556 3.153 -2.847 1.00 96.81 103 PHE A CA 1
ATOM 827 C C . PHE A 1 103 ? 4.265 4.526 -2.221 1.00 96.81 103 PHE A C 1
ATOM 829 O O . PHE A 1 103 ? 3.392 4.646 -1.360 1.00 96.81 103 PHE A O 1
ATOM 836 N N . TYR A 1 104 ? 4.943 5.579 -2.688 1.00 96.81 104 TYR A N 1
ATOM 837 C CA . TYR A 1 104 ? 4.747 6.934 -2.166 1.00 96.81 104 TYR A CA 1
ATOM 838 C C . TYR A 1 104 ? 3.334 7.469 -2.406 1.00 96.81 104 TYR A C 1
ATOM 840 O O . TYR A 1 104 ? 2.757 8.089 -1.510 1.00 96.81 104 TYR A O 1
ATOM 848 N N . ASP A 1 105 ? 2.761 7.220 -3.581 1.00 97.44 105 ASP A N 1
ATOM 849 C CA . ASP A 1 105 ? 1.392 7.623 -3.893 1.00 97.44 105 ASP A CA 1
ATOM 850 C C . ASP A 1 105 ? 0.383 6.908 -2.990 1.00 97.44 105 ASP A C 1
ATOM 852 O O . ASP A 1 105 ? -0.547 7.544 -2.495 1.00 97.44 105 ASP A O 1
ATOM 856 N N . THR A 1 106 ? 0.605 5.622 -2.705 1.00 96.56 106 THR A N 1
ATOM 857 C CA . THR A 1 106 ? -0.232 4.839 -1.783 1.00 96.56 106 THR A CA 1
ATOM 858 C C . THR A 1 106 ? -0.200 5.422 -0.373 1.00 96.56 106 THR A C 1
ATOM 860 O O . THR A 1 106 ? -1.250 5.706 0.202 1.00 96.56 106 THR A O 1
ATOM 863 N N . LEU A 1 107 ? 0.995 5.687 0.174 1.00 94.88 107 LEU A N 1
ATOM 864 C CA . LEU A 1 107 ? 1.133 6.317 1.493 1.00 94.88 107 LEU A CA 1
ATOM 865 C C . LEU A 1 107 ? 0.464 7.693 1.541 1.00 94.88 107 LEU A C 1
ATOM 867 O O . LEU A 1 107 ? -0.200 8.038 2.518 1.00 94.88 107 LEU A O 1
ATOM 871 N N . LYS A 1 108 ? 0.628 8.485 0.478 1.00 95.31 108 LYS A N 1
ATOM 872 C CA . LYS A 1 108 ? 0.026 9.811 0.379 1.00 95.31 108 LYS A CA 1
ATOM 873 C C . LYS A 1 108 ? -1.501 9.738 0.407 1.00 95.31 108 LYS A C 1
ATOM 875 O O . LYS A 1 108 ? -2.103 10.538 1.118 1.00 95.31 108 LYS A O 1
ATOM 880 N N . LYS A 1 109 ? -2.112 8.803 -0.330 1.00 94.81 109 LYS A N 1
ATOM 881 C CA . LYS A 1 109 ? -3.569 8.587 -0.327 1.00 94.81 109 LYS A CA 1
ATOM 882 C C . LYS A 1 109 ? -4.078 8.258 1.074 1.00 94.81 109 LYS A C 1
ATOM 884 O O . LYS A 1 109 ? -4.899 9.005 1.594 1.00 94.81 109 LYS A O 1
ATOM 889 N N . ILE A 1 110 ? -3.474 7.259 1.724 1.00 92.38 110 ILE A N 1
ATOM 890 C CA . ILE A 1 110 ? -3.841 6.832 3.085 1.00 92.38 110 ILE A CA 1
ATOM 891 C C . ILE A 1 110 ? -3.782 8.004 4.072 1.00 92.38 110 ILE A C 1
ATOM 893 O O . I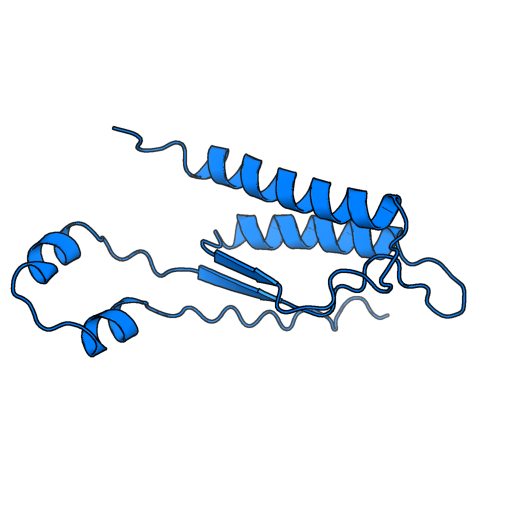LE A 1 110 ? -4.723 8.239 4.822 1.00 92.38 110 ILE A O 1
ATOM 897 N N . VAL A 1 111 ? -2.692 8.780 4.066 1.00 89.62 111 VAL A N 1
ATOM 898 C CA . VAL A 1 111 ? -2.526 9.908 5.000 1.00 89.62 111 VAL A CA 1
ATOM 899 C C . VAL A 1 111 ? -3.543 11.023 4.749 1.00 89.62 111 VAL A C 1
ATOM 901 O O . VAL A 1 111 ? -4.008 11.646 5.705 1.00 89.62 111 VAL A O 1
ATOM 904 N N . LEU A 1 112 ? -3.860 11.324 3.488 1.00 88.19 112 LEU A N 1
ATOM 905 C CA . LEU A 1 112 ? -4.833 12.365 3.153 1.00 88.19 112 LEU A CA 1
ATOM 906 C C . LEU A 1 112 ? -6.251 11.946 3.553 1.00 88.19 112 LEU A C 1
ATOM 908 O O . LEU A 1 112 ? -6.936 12.715 4.223 1.00 88.19 112 LEU A O 1
ATOM 912 N N . GLU A 1 113 ? -6.645 10.715 3.243 1.00 85.62 113 GLU A N 1
ATOM 913 C CA . GLU A 1 113 ? -7.973 10.187 3.571 1.00 85.62 113 GLU A CA 1
ATOM 914 C C . GLU A 1 113 ? -8.149 10.003 5.087 1.00 85.62 113 GLU A C 1
ATOM 916 O O . GLU A 1 113 ? -9.193 10.345 5.6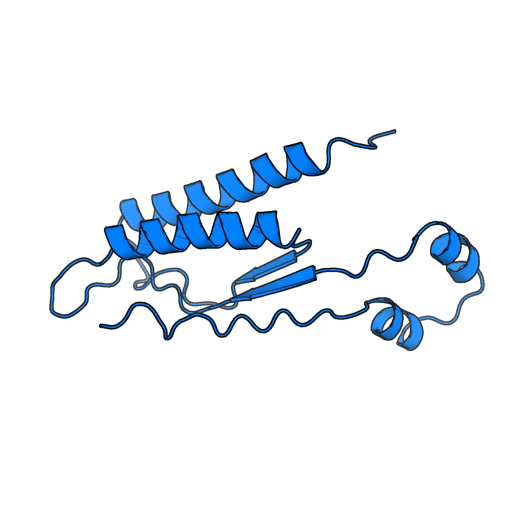40 1.00 85.62 113 GLU A O 1
ATOM 921 N N . TRP A 1 114 ? -7.112 9.574 5.818 1.00 83.50 114 TRP A N 1
ATOM 922 C CA . TRP A 1 114 ? -7.149 9.551 7.285 1.00 83.50 114 TRP A CA 1
ATOM 923 C C . TRP A 1 114 ? -7.328 10.932 7.904 1.00 83.50 114 TRP A C 1
ATOM 925 O O . TRP A 1 114 ? -8.011 11.049 8.921 1.00 83.50 114 TRP A O 1
ATOM 935 N N . LYS A 1 115 ? -6.720 11.975 7.331 1.00 73.25 115 LYS A N 1
ATOM 936 C CA . LYS A 1 115 ? -6.944 13.343 7.808 1.00 73.25 115 LYS A CA 1
ATOM 937 C C . LYS A 1 115 ? -8.398 13.736 7.609 1.00 73.25 115 LYS A C 1
ATOM 939 O O . LYS A 1 115 ? -9.023 14.179 8.564 1.00 73.25 115 LYS A O 1
ATOM 944 N N . GLU A 1 116 ? -8.936 13.537 6.410 1.00 72.56 116 GLU A N 1
ATOM 945 C CA . GLU A 1 116 ? -10.331 13.861 6.088 1.00 72.56 116 GLU A CA 1
ATOM 946 C C . GLU A 1 116 ? -11.320 13.140 7.015 1.00 72.56 116 GLU A C 1
ATOM 948 O O . GLU A 1 116 ? -12.246 13.765 7.528 1.00 72.56 116 GLU A O 1
ATOM 953 N N . ASN A 1 117 ? -11.067 11.866 7.317 1.00 66.88 117 ASN A N 1
ATOM 954 C CA . ASN A 1 117 ? -11.926 11.053 8.179 1.00 66.88 117 ASN A CA 1
ATOM 955 C C . ASN A 1 117 ? -11.795 11.361 9.684 1.00 66.88 117 ASN A C 1
ATOM 957 O O . ASN A 1 117 ? -12.699 11.027 10.447 1.00 66.88 117 ASN A O 1
ATOM 961 N N . ASN A 1 118 ? -10.702 11.998 10.123 1.00 62.47 118 ASN A N 1
ATOM 962 C CA . ASN A 1 118 ? -10.448 12.334 11.532 1.00 62.47 118 ASN A CA 1
ATOM 963 C C . ASN A 1 118 ? -10.463 13.851 11.809 1.00 62.47 118 ASN A C 1
ATOM 965 O O . ASN A 1 118 ? -10.067 14.283 12.889 1.00 62.47 118 ASN A O 1
ATOM 969 N N . PHE A 1 119 ? -10.949 14.681 10.876 1.00 49.44 119 PHE A N 1
ATOM 970 C CA . PHE A 1 119 ? -11.134 16.131 11.067 1.00 49.44 119 PHE A CA 1
ATOM 971 C C . PHE A 1 119 ? -12.360 16.473 11.949 1.00 49.44 119 PHE A C 1
ATOM 973 O O . PHE A 1 119 ? -13.099 17.423 11.694 1.00 49.44 119 PHE A O 1
ATOM 980 N N . GLY A 1 120 ? -12.562 15.710 13.025 1.00 44.81 120 GLY A N 1
ATOM 981 C CA . GLY A 1 120 ? -13.433 16.040 14.147 1.00 44.81 120 GLY A CA 1
ATOM 982 C C . GLY A 1 120 ? -12.616 15.958 15.434 1.00 44.81 120 GLY A C 1
ATOM 983 O O . GLY A 1 120 ? -12.179 14.876 15.796 1.00 44.81 120 GLY A O 1
ATOM 984 N N . TYR A 1 121 ? -12.443 17.098 16.108 1.00 38.62 121 TYR A N 1
ATOM 985 C CA . TYR A 1 121 ? -11.632 17.334 17.315 1.00 38.62 121 TYR A CA 1
ATOM 986 C C . TYR A 1 121 ? -10.125 17.540 17.104 1.00 38.62 121 TYR A C 1
ATOM 988 O O . TYR A 1 121 ? -9.292 16.675 17.349 1.00 38.62 121 TYR A O 1
ATOM 996 N N . ILE A 1 122 ? -9.781 18.788 16.784 1.00 34.75 122 ILE A N 1
ATOM 997 C CA . ILE A 1 122 ? -8.633 19.456 17.404 1.00 34.75 122 ILE A CA 1
ATOM 998 C C . ILE A 1 122 ? -9.173 20.686 18.146 1.00 34.75 122 ILE A C 1
ATOM 1000 O O . ILE A 1 122 ? -9.453 21.721 17.541 1.00 34.75 122 ILE A O 1
ATOM 1004 N N . GLY A 1 123 ? -9.445 20.503 19.439 1.00 32.22 123 GLY A N 1
ATOM 1005 C CA . GLY A 1 123 ? -9.593 21.585 20.413 1.00 32.22 123 GLY A CA 1
ATOM 1006 C C . GLY A 1 123 ? -8.252 21.869 21.067 1.00 32.22 123 GLY A C 1
ATOM 1007 O O . GLY A 1 123 ? -7.473 20.899 21.210 1.00 32.22 123 GLY A O 1
#

Sequence (123 aa):
MAVSKLTNFETATFNIKAILSLCYNDQYTDMMLFDLEEKSMRILHTSDWHLGKNLEGHSRMDEQEAFLEDFVKIVNDNSVDLIIIAGDIYDSYNPPARAEKMFYDTLKKIVLEWKENNFGYIG

pLDDT: mean 72.56, std 23.72, range [26.75, 97.69]

Secondary structure (DSSP, 8-state):
--SSSS------B--HHHHHHTT---TTHHHHHHHS-----BEEEE----BT-EETTEE-HHHHHHHHHHHHHHHHHTT-SEEEE-S--BSSSS--HHHHHHHHHHHHHHHHHHHHHT-S---